Protein AF-A0A9D1C4A0-F1 (afdb_monomer_lite)

pLDDT: mean 80.09, std 16.47, range [33.66, 95.12]

Radius of gyration: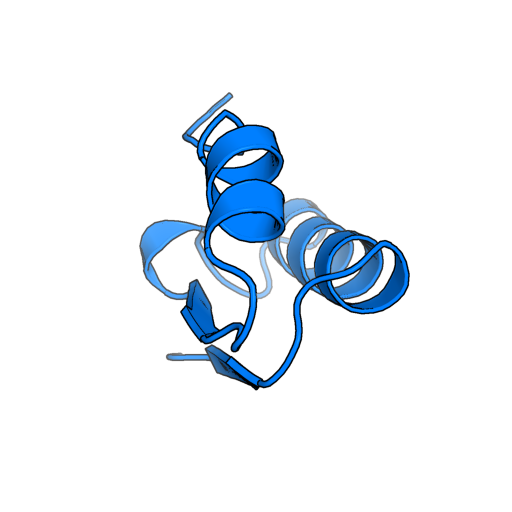 10.13 Å; chains: 1; bounding box: 25×17×24 Å

Sequence (49 aa):
MKIGFIGFGNMGQALGTGFILKNAVEAEQIYVYDKYQKDLKNNSEFSGV

Structure (mmCIF, N/CA/C/O backbone):
data_AF-A0A9D1C4A0-F1
#
_entry.id   AF-A0A9D1C4A0-F1
#
loop_
_atom_site.group_PDB
_atom_site.id
_atom_site.type_symbol
_atom_site.label_atom_id
_atom_site.label_alt_id
_atom_site.label_comp_id
_atom_site.label_asym_id
_atom_site.label_entity_id
_atom_site.label_seq_id
_atom_site.pdbx_PDB_ins_code
_atom_site.Cartn_x
_atom_site.Cartn_y
_atom_site.Cartn_z
_atom_site.occupancy
_atom_site.B_iso_or_equiv
_atom_site.auth_seq_id
_atom_site.auth_comp_id
_atom_site.auth_asym_id
_atom_site.auth_atom_id
_atom_site.pdbx_PDB_model_num
ATOM 1 N N . MET A 1 1 ? -14.298 -1.349 4.162 1.00 85.94 1 MET A N 1
ATOM 2 C CA . MET A 1 1 ? -14.471 -1.391 2.685 1.00 85.94 1 MET A CA 1
ATOM 3 C C . MET A 1 1 ? -13.140 -1.830 2.098 1.00 85.94 1 MET A C 1
ATOM 5 O O . MET A 1 1 ? -12.154 -1.372 2.634 1.00 85.94 1 MET A O 1
ATOM 9 N N . LYS A 1 2 ? -13.062 -2.715 1.093 1.00 90.19 2 LYS A N 1
ATOM 10 C CA . LYS A 1 2 ? -11.762 -3.160 0.541 1.00 90.19 2 LYS A CA 1
ATOM 11 C C . LYS A 1 2 ? -11.436 -2.398 -0.742 1.00 90.19 2 LYS A C 1
ATOM 13 O O . LYS A 1 2 ? -12.298 -2.331 -1.617 1.00 90.19 2 LYS A O 1
ATOM 18 N N . ILE A 1 3 ? -10.223 -1.856 -0.855 1.00 90.19 3 ILE A N 1
ATOM 19 C CA . ILE A 1 3 ? -9.768 -1.083 -2.022 1.00 90.19 3 ILE A CA 1
ATOM 20 C C . ILE A 1 3 ? -8.544 -1.764 -2.628 1.00 90.19 3 ILE A C 1
ATOM 22 O O . ILE A 1 3 ? -7.607 -2.108 -1.916 1.00 90.19 3 ILE A O 1
ATOM 26 N N . GLY A 1 4 ? -8.569 -1.967 -3.945 1.00 91.00 4 GLY A N 1
ATOM 27 C CA . GLY A 1 4 ? -7.462 -2.541 -4.704 1.00 91.00 4 GLY A CA 1
ATOM 28 C C . GLY A 1 4 ? -6.840 -1.518 -5.649 1.00 91.00 4 GLY A C 1
ATOM 29 O O . GLY A 1 4 ? -7.556 -0.916 -6.447 1.00 91.00 4 GLY A O 1
ATOM 30 N N . PHE A 1 5 ? -5.519 -1.362 -5.597 1.00 89.94 5 PHE A N 1
ATOM 31 C CA . PHE A 1 5 ? -4.741 -0.596 -6.569 1.00 89.94 5 PHE A CA 1
ATOM 32 C C . PHE A 1 5 ? -4.019 -1.537 -7.535 1.00 89.94 5 PHE A C 1
ATOM 34 O O . PHE A 1 5 ? -3.360 -2.488 -7.114 1.00 89.94 5 PHE A O 1
ATOM 41 N N . ILE A 1 6 ? -4.120 -1.249 -8.833 1.00 89.94 6 ILE A N 1
ATOM 42 C CA . ILE A 1 6 ? -3.325 -1.890 -9.884 1.00 89.94 6 ILE A CA 1
ATOM 43 C C . ILE A 1 6 ? -2.334 -0.835 -10.382 1.00 89.94 6 ILE A C 1
ATOM 45 O O . ILE A 1 6 ? -2.719 0.103 -11.077 1.00 89.94 6 ILE A O 1
ATOM 49 N N . GLY A 1 7 ? -1.071 -0.984 -9.987 1.00 81.44 7 GLY A N 1
ATOM 50 C CA . GLY A 1 7 ? -0.034 0.041 -10.067 1.00 81.44 7 GLY A CA 1
ATOM 51 C C . GLY A 1 7 ? -0.017 0.920 -8.814 1.00 81.44 7 GLY A C 1
ATOM 52 O O . GLY A 1 7 ? -1.027 1.534 -8.464 1.00 81.44 7 GLY A O 1
ATOM 53 N N . PHE A 1 8 ? 1.132 0.997 -8.135 1.00 87.81 8 PHE A N 1
ATOM 54 C CA . PHE A 1 8 ? 1.286 1.761 -6.881 1.00 87.81 8 PHE A CA 1
ATOM 55 C C . PHE A 1 8 ? 2.575 2.574 -6.850 1.00 87.81 8 PHE A C 1
ATOM 57 O O . PHE A 1 8 ? 3.311 2.631 -5.864 1.00 87.81 8 PHE A O 1
ATOM 64 N N . GLY A 1 9 ? 2.830 3.251 -7.967 1.00 83.50 9 GLY A N 1
ATOM 65 C CA . GLY A 1 9 ? 3.775 4.359 -8.003 1.00 83.50 9 GLY A CA 1
ATOM 66 C C . GLY A 1 9 ? 3.276 5.557 -7.187 1.00 83.50 9 GLY A C 1
ATOM 67 O O . GLY A 1 9 ? 2.273 5.487 -6.475 1.00 83.50 9 GLY A O 1
ATOM 68 N N . ASN A 1 10 ? 3.942 6.696 -7.349 1.00 88.56 10 ASN A N 1
ATOM 69 C CA . ASN A 1 10 ? 3.742 7.895 -6.523 1.00 88.56 10 ASN A CA 1
ATOM 70 C C . ASN A 1 10 ? 2.269 8.335 -6.377 1.00 88.56 10 ASN A C 1
ATOM 72 O O . ASN A 1 10 ? 1.847 8.747 -5.301 1.00 88.56 10 ASN A O 1
ATOM 76 N N . MET A 1 11 ? 1.469 8.226 -7.444 1.00 90.00 11 MET A N 1
ATOM 77 C CA . MET A 1 11 ? 0.047 8.594 -7.417 1.00 90.00 11 MET A CA 1
ATOM 78 C C . MET A 1 11 ? -0.812 7.606 -6.620 1.00 90.00 11 MET A C 1
ATOM 80 O O . MET A 1 11 ? -1.666 8.029 -5.847 1.00 90.00 11 MET A O 1
ATOM 84 N N . GLY A 1 12 ? -0.588 6.299 -6.795 1.00 89.81 12 GLY A N 1
ATOM 85 C CA . GLY A 1 12 ? -1.315 5.270 -6.046 1.00 89.81 12 GLY A CA 1
ATOM 86 C C . GLY A 1 12 ? -1.052 5.398 -4.548 1.00 89.81 12 GLY A C 1
ATOM 87 O O . GLY A 1 12 ? -1.993 5.383 -3.758 1.00 89.81 12 GLY A O 1
ATOM 88 N N . GLN A 1 13 ? 0.208 5.655 -4.187 1.00 88.38 13 GLN A N 1
ATOM 89 C CA . GLN A 1 13 ? 0.608 5.958 -2.816 1.00 88.38 13 GLN A CA 1
ATOM 90 C C . GLN A 1 13 ? -0.117 7.192 -2.281 1.00 88.38 13 GLN A C 1
ATOM 92 O O . GLN A 1 13 ? -0.815 7.079 -1.285 1.00 88.38 13 GLN A O 1
ATOM 97 N N . ALA A 1 14 ? -0.042 8.342 -2.963 1.00 91.44 14 ALA A N 1
ATOM 98 C CA . ALA A 1 14 ? -0.688 9.573 -2.496 1.00 91.44 14 ALA A CA 1
ATOM 99 C C . ALA A 1 14 ? -2.198 9.400 -2.244 1.00 91.44 14 ALA A C 1
ATOM 101 O O . ALA A 1 14 ? -2.728 9.924 -1.262 1.00 91.44 14 ALA A O 1
ATOM 102 N N . LEU A 1 15 ? -2.883 8.636 -3.101 1.00 92.06 15 LEU A N 1
ATOM 103 C CA . LEU A 1 15 ? -4.296 8.306 -2.920 1.00 92.06 15 LEU A CA 1
ATOM 104 C C . LEU A 1 15 ? -4.522 7.383 -1.717 1.00 92.06 15 LEU A C 1
ATOM 106 O O . LEU A 1 15 ? -5.362 7.694 -0.874 1.00 92.06 15 LEU A O 1
ATOM 110 N N . GLY A 1 16 ? -3.765 6.288 -1.607 1.00 91.12 16 GLY A N 1
ATOM 111 C CA . GLY A 1 16 ? -3.839 5.369 -0.467 1.00 91.12 16 GLY A CA 1
ATOM 112 C C . GLY A 1 16 ? -3.592 6.080 0.867 1.00 91.12 16 GLY A C 1
ATOM 113 O O . GLY A 1 16 ? -4.410 5.978 1.781 1.00 91.12 16 GLY A O 1
ATOM 114 N N . THR A 1 17 ? -2.534 6.891 0.935 1.00 89.75 17 THR A N 1
ATOM 115 C CA . THR A 1 17 ? -2.204 7.743 2.084 1.00 89.75 17 THR A CA 1
ATOM 116 C C . THR A 1 17 ? -3.343 8.696 2.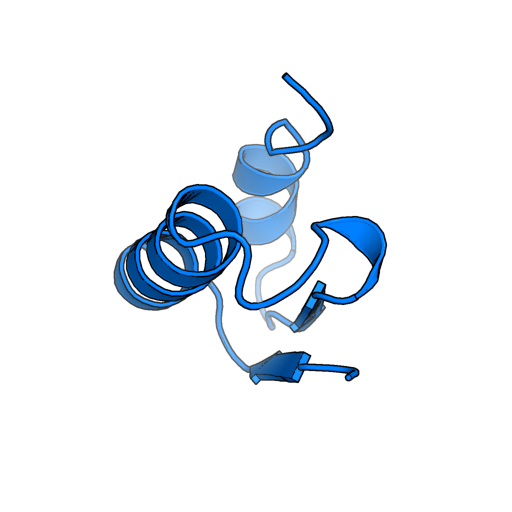417 1.00 89.75 17 THR A C 1
ATOM 118 O O . THR A 1 17 ? -3.742 8.808 3.573 1.00 89.75 17 THR A O 1
ATOM 121 N N . GLY A 1 18 ? -3.891 9.383 1.411 1.00 93.44 18 GLY A N 1
ATOM 122 C CA . GLY A 1 18 ? -4.993 10.320 1.604 1.00 93.44 18 GLY A CA 1
ATOM 123 C C . GLY A 1 18 ? -6.229 9.652 2.204 1.00 93.44 18 GLY A C 1
ATOM 124 O O . GLY A 1 18 ? -6.869 10.233 3.080 1.00 93.44 18 GLY A O 1
ATOM 125 N N . PHE A 1 19 ? -6.544 8.426 1.783 1.00 92.81 19 PHE A N 1
ATOM 126 C CA . PHE A 1 19 ? -7.671 7.683 2.337 1.00 92.81 19 PHE A CA 1
ATOM 127 C C . PHE A 1 19 ? -7.456 7.264 3.794 1.00 92.81 19 PHE A C 1
ATOM 129 O O . PHE A 1 19 ? -8.379 7.425 4.596 1.00 92.81 19 PHE A O 1
ATOM 136 N N . ILE A 1 20 ? -6.254 6.801 4.146 1.00 91.19 20 ILE A N 1
ATOM 137 C CA . ILE A 1 20 ? -5.906 6.44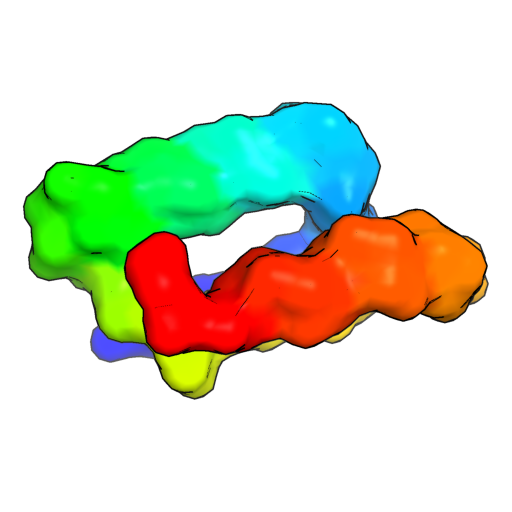5 5.531 1.00 91.19 20 ILE A CA 1
ATOM 138 C C . ILE A 1 20 ? -5.939 7.692 6.422 1.00 91.19 20 ILE A C 1
ATOM 140 O O . ILE A 1 20 ? -6.630 7.708 7.434 1.00 91.19 20 ILE A O 1
ATOM 144 N N . LEU A 1 21 ? -5.295 8.790 6.008 1.00 93.62 21 LEU A N 1
ATOM 145 C CA . LEU A 1 21 ? -5.258 10.045 6.777 1.00 93.62 21 LEU A CA 1
ATOM 146 C C . LEU A 1 21 ? -6.643 10.668 7.002 1.00 93.62 21 LEU A C 1
ATOM 148 O O . LEU A 1 21 ? -6.838 11.446 7.936 1.00 93.62 21 LEU A O 1
ATOM 152 N N . LYS A 1 22 ? -7.610 10.372 6.130 1.00 95.12 22 LYS A N 1
ATOM 153 C CA . LYS A 1 22 ? -9.004 10.805 6.281 1.00 95.12 22 LYS A CA 1
ATOM 154 C C . LYS A 1 22 ? -9.860 9.816 7.071 1.00 95.12 22 LYS A C 1
ATOM 156 O O . LYS A 1 22 ? -11.055 10.068 7.207 1.00 95.12 22 LYS A O 1
ATOM 161 N N . ASN A 1 23 ? -9.276 8.731 7.584 1.00 91.62 23 ASN A N 1
ATOM 162 C CA . ASN A 1 23 ? -9.974 7.606 8.209 1.00 91.62 23 ASN A CA 1
ATOM 163 C C . ASN A 1 23 ? -11.098 7.049 7.314 1.00 91.62 23 ASN A C 1
ATOM 165 O O . ASN A 1 23 ? -12.139 6.610 7.798 1.00 91.62 23 ASN A O 1
ATOM 169 N N . ALA A 1 24 ? -10.927 7.126 5.988 1.00 93.19 24 ALA A N 1
ATOM 170 C CA . ALA A 1 24 ? -11.912 6.630 5.029 1.00 93.19 24 ALA A CA 1
ATOM 171 C C . ALA A 1 24 ? -11.799 5.107 4.843 1.00 93.19 24 ALA A C 1
ATOM 173 O O . ALA A 1 24 ? -12.805 4.437 4.602 1.00 93.19 24 ALA A O 1
ATOM 174 N N . VAL A 1 25 ? -10.582 4.569 4.962 1.00 91.12 25 VAL A N 1
ATOM 175 C CA . VAL A 1 25 ? -10.278 3.133 5.024 1.00 91.12 25 VAL A CA 1
ATOM 176 C C . VAL A 1 25 ? -9.071 2.890 5.923 1.00 91.12 25 VAL A C 1
ATOM 178 O O . VAL A 1 25 ? -8.165 3.719 5.980 1.00 91.12 25 VAL A O 1
ATOM 181 N N . GLU A 1 26 ? -9.055 1.730 6.574 1.00 91.00 26 GLU A N 1
ATOM 182 C CA . GLU A 1 26 ? -7.895 1.246 7.328 1.00 91.00 26 GLU A CA 1
ATOM 183 C C . GLU A 1 26 ? -6.815 0.708 6.377 1.00 91.00 26 GLU A C 1
ATOM 185 O O . GLU A 1 26 ? -7.121 0.234 5.275 1.00 91.00 26 GLU A O 1
ATOM 190 N N . ALA A 1 27 ? -5.551 0.735 6.800 1.00 87.50 27 ALA A N 1
ATOM 191 C CA . ALA A 1 27 ? -4.424 0.307 5.970 1.00 87.50 27 ALA A CA 1
ATOM 192 C C . ALA A 1 27 ? -4.539 -1.165 5.529 1.00 87.50 27 ALA A C 1
ATOM 194 O O . ALA A 1 27 ? -4.281 -1.489 4.369 1.00 87.50 27 ALA A O 1
ATOM 195 N N . GLU A 1 28 ? -5.028 -2.051 6.400 1.00 89.25 28 GLU A N 1
ATOM 196 C CA . GLU A 1 28 ? -5.214 -3.485 6.120 1.00 89.25 28 GLU A CA 1
ATOM 197 C C . GLU A 1 28 ? -6.313 -3.749 5.081 1.00 89.25 28 GLU A C 1
ATOM 199 O O . GLU A 1 28 ? -6.478 -4.870 4.588 1.00 89.25 28 GLU A O 1
ATOM 204 N N . GLN A 1 29 ? -7.103 -2.724 4.764 1.00 90.06 29 GLN A N 1
ATOM 205 C CA . GLN A 1 29 ? -8.153 -2.786 3.761 1.00 90.06 29 GLN A CA 1
ATOM 206 C C . GLN A 1 29 ? -7.678 -2.347 2.370 1.00 90.06 29 GLN A C 1
ATOM 208 O O . GLN A 1 29 ? -8.457 -2.448 1.411 1.00 90.06 29 GLN A O 1
ATOM 213 N N . ILE A 1 30 ? -6.429 -1.888 2.251 1.00 90.38 30 ILE A N 1
ATOM 214 C CA . ILE A 1 30 ? -5.795 -1.517 0.990 1.00 90.38 30 ILE A CA 1
ATOM 215 C C . ILE A 1 30 ? -4.952 -2.686 0.482 1.00 90.38 30 ILE A C 1
ATOM 217 O O . ILE A 1 30 ? -4.045 -3.180 1.143 1.00 90.38 30 ILE A O 1
ATOM 221 N N . TYR A 1 31 ? -5.243 -3.104 -0.743 1.00 89.88 31 TYR A N 1
ATOM 222 C CA . TYR A 1 31 ? -4.521 -4.149 -1.449 1.00 89.88 31 TYR A CA 1
ATOM 223 C C . TYR A 1 31 ? -3.870 -3.558 -2.682 1.00 89.88 31 TYR A C 1
ATOM 225 O O . TYR A 1 31 ? -4.444 -2.710 -3.366 1.00 89.88 31 TYR A O 1
ATOM 233 N N . VAL A 1 32 ? -2.669 -4.027 -2.984 1.00 89.06 32 VAL A N 1
ATOM 234 C CA . VAL A 1 32 ? -1.868 -3.458 -4.054 1.00 89.06 32 VAL A CA 1
ATOM 235 C C . VAL A 1 32 ? -1.287 -4.565 -4.915 1.00 89.06 32 VAL A C 1
ATOM 237 O O . VAL A 1 32 ? -0.702 -5.522 -4.412 1.00 89.06 32 VAL A O 1
ATOM 240 N N . TYR A 1 33 ? -1.419 -4.401 -6.225 1.00 86.75 33 TYR A N 1
ATOM 241 C CA . TYR A 1 33 ? -0.739 -5.209 -7.222 1.00 86.75 33 TYR A CA 1
ATOM 242 C C . TYR A 1 33 ? 0.103 -4.304 -8.118 1.00 86.75 33 TYR A C 1
ATOM 244 O O . TYR A 1 33 ? -0.413 -3.350 -8.692 1.00 86.75 33 TYR A O 1
ATOM 252 N N . ASP A 1 34 ? 1.383 -4.627 -8.289 1.00 85.00 34 ASP A N 1
ATOM 253 C CA . ASP A 1 34 ? 2.243 -3.992 -9.285 1.00 85.00 34 ASP A CA 1
ATOM 254 C C . ASP A 1 34 ? 3.038 -5.066 -10.034 1.00 85.00 34 ASP A C 1
ATOM 256 O O . ASP A 1 34 ? 3.463 -6.070 -9.453 1.00 85.00 34 ASP A O 1
ATOM 260 N N . LYS A 1 35 ? 3.245 -4.853 -11.336 1.00 82.12 35 LYS A N 1
ATOM 261 C CA . LYS A 1 35 ? 4.055 -5.740 -12.180 1.00 82.12 35 LYS A CA 1
ATOM 262 C C . LYS A 1 35 ? 5.505 -5.761 -11.695 1.00 82.12 35 LYS A C 1
ATOM 264 O O . LYS A 1 35 ? 6.174 -6.792 -11.786 1.00 82.12 35 LYS A O 1
ATOM 269 N N . TYR A 1 36 ? 5.995 -4.630 -11.192 1.00 78.25 36 TYR A N 1
ATOM 270 C CA . TYR A 1 36 ? 7.360 -4.491 -10.706 1.00 78.25 36 TYR A CA 1
ATOM 271 C C . TYR A 1 36 ? 7.379 -4.570 -9.178 1.00 78.25 36 TYR A C 1
ATOM 273 O O . TYR A 1 36 ? 7.278 -3.570 -8.478 1.00 78.25 36 TYR A O 1
ATOM 281 N N . GLN A 1 37 ? 7.577 -5.776 -8.636 1.00 68.62 37 GLN A N 1
ATOM 282 C CA . GLN A 1 37 ? 7.570 -6.005 -7.180 1.00 68.62 37 GLN A CA 1
ATOM 283 C C . GLN A 1 37 ? 8.606 -5.181 -6.391 1.00 68.62 37 GLN A C 1
ATOM 285 O O . GLN A 1 37 ? 8.464 -5.013 -5.182 1.00 68.62 37 GLN A O 1
ATOM 290 N N . LYS A 1 38 ? 9.645 -4.649 -7.050 1.00 67.38 38 LYS A N 1
ATOM 291 C CA . LYS A 1 38 ? 10.601 -3.716 -6.428 1.00 67.38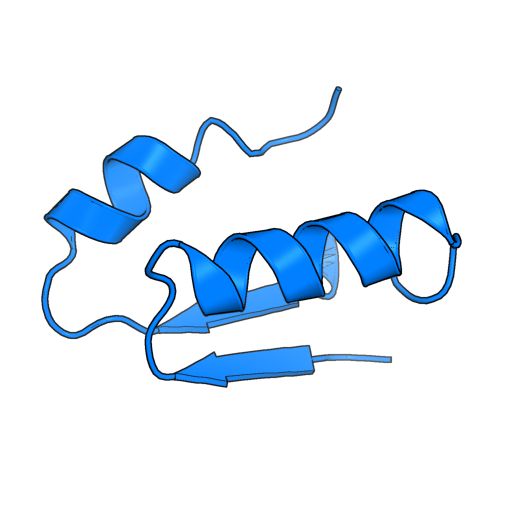 38 LYS A CA 1
ATOM 292 C C . LYS A 1 38 ? 9.908 -2.453 -5.898 1.00 67.38 38 LYS A C 1
ATOM 294 O O . LYS A 1 38 ? 10.284 -1.958 -4.843 1.00 67.38 38 LYS A O 1
ATOM 299 N N . ASP A 1 39 ? 8.875 -1.988 -6.599 1.00 65.81 39 ASP A N 1
ATOM 300 C CA . ASP A 1 39 ? 8.153 -0.769 -6.251 1.00 65.81 39 ASP A CA 1
ATOM 301 C C . ASP A 1 39 ? 7.240 -1.038 -5.046 1.00 65.81 39 ASP A C 1
ATOM 303 O O . ASP A 1 39 ? 7.037 -0.165 -4.213 1.00 65.81 39 ASP A O 1
ATOM 307 N N . LEU A 1 40 ? 6.799 -2.289 -4.863 1.00 65.25 40 LEU A N 1
ATOM 308 C CA . LEU A 1 40 ? 6.076 -2.729 -3.667 1.00 65.25 40 LEU A CA 1
ATOM 309 C C . LEU A 1 40 ? 6.978 -2.837 -2.434 1.00 65.25 40 LEU A C 1
ATOM 311 O O . LEU A 1 40 ? 6.521 -2.519 -1.346 1.00 65.25 40 LEU A O 1
ATOM 315 N N . LYS A 1 41 ? 8.247 -3.249 -2.572 1.00 58.25 41 LYS A N 1
ATOM 316 C CA . LYS A 1 41 ? 9.179 -3.367 -1.430 1.00 58.25 41 LYS A CA 1
ATOM 317 C C . LYS A 1 41 ? 9.523 -2.021 -0.794 1.00 58.25 41 LYS A C 1
ATOM 319 O O . LYS A 1 41 ? 9.574 -1.929 0.427 1.00 58.25 41 LYS A O 1
ATOM 324 N N . ASN A 1 42 ? 9.685 -0.976 -1.602 1.00 57.34 42 ASN A N 1
ATOM 325 C CA . ASN A 1 42 ? 9.862 0.386 -1.084 1.00 57.34 42 ASN A CA 1
ATOM 326 C C . ASN A 1 42 ? 8.603 0.889 -0.355 1.00 57.34 42 ASN A C 1
ATOM 328 O O . ASN A 1 42 ? 8.695 1.735 0.523 1.00 57.34 42 ASN A O 1
ATOM 332 N N . ASN A 1 43 ? 7.438 0.328 -0.690 1.00 57.34 43 ASN A N 1
ATOM 333 C CA . ASN A 1 43 ? 6.150 0.687 -0.104 1.00 57.34 43 ASN A CA 1
ATOM 334 C C . ASN A 1 43 ? 5.679 -0.297 0.975 1.00 57.34 43 ASN A C 1
ATOM 336 O O . ASN A 1 43 ? 4.673 -0.044 1.618 1.00 57.34 43 ASN A O 1
ATOM 340 N N . SER A 1 44 ? 6.361 -1.421 1.214 1.00 53.06 44 SER A N 1
ATOM 341 C CA . SER A 1 44 ? 6.022 -2.318 2.330 1.00 53.06 44 SER A CA 1
ATOM 342 C C . SER A 1 44 ? 6.416 -1.733 3.690 1.00 53.06 44 SER A C 1
ATOM 344 O O . SER A 1 44 ? 5.938 -2.204 4.717 1.00 53.06 44 SER A O 1
ATOM 346 N N . GLU A 1 45 ? 7.212 -0.659 3.702 1.00 52.59 45 GLU A N 1
ATO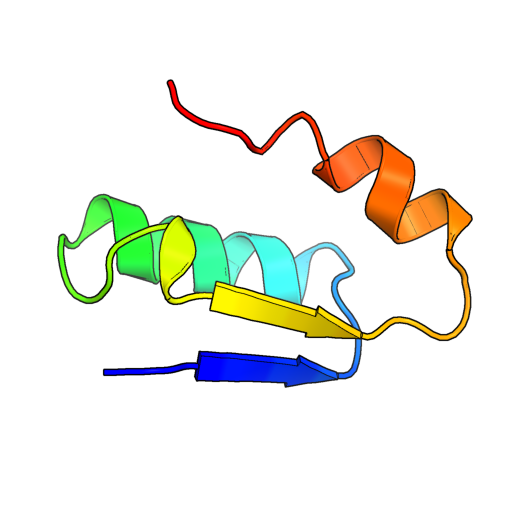M 347 C CA . GLU A 1 45 ? 7.408 0.209 4.872 1.00 52.59 45 GLU A CA 1
ATOM 348 C C . GLU A 1 45 ? 6.198 1.117 5.150 1.00 52.59 45 GLU A C 1
ATOM 350 O O . GLU A 1 45 ? 6.131 1.740 6.202 1.00 52.59 45 GLU A O 1
ATOM 355 N N . PHE A 1 46 ? 5.176 1.115 4.284 1.00 52.34 46 PHE A N 1
ATOM 356 C CA . PHE A 1 46 ? 3.870 1.747 4.522 1.00 52.34 46 PHE A CA 1
ATOM 357 C C . PHE A 1 46 ? 3.013 0.971 5.548 1.00 52.34 46 PHE A C 1
ATOM 359 O O . PHE A 1 46 ? 1.786 1.059 5.575 1.00 52.34 46 PHE A O 1
ATOM 366 N N . SER A 1 47 ? 3.676 0.175 6.387 1.00 39.69 47 SER A N 1
ATOM 367 C CA . SER A 1 47 ? 3.088 -0.672 7.412 1.00 39.69 47 SER A CA 1
ATOM 368 C C . SER A 1 47 ? 3.127 0.053 8.7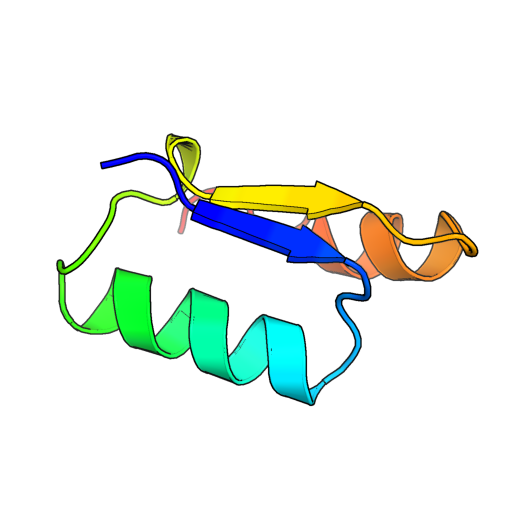56 1.00 39.69 47 SER A C 1
ATOM 370 O O . SER A 1 47 ? 4.083 -0.082 9.514 1.00 39.69 47 SER A O 1
ATOM 372 N N . GLY A 1 48 ? 2.056 0.787 9.054 1.00 40.66 48 GLY A N 1
ATOM 373 C CA . GLY A 1 48 ? 1.563 0.931 10.426 1.00 40.66 48 GLY A CA 1
ATOM 374 C C . GLY A 1 48 ? 2.337 1.839 11.385 1.00 40.66 48 GLY A C 1
ATOM 375 O O . GLY A 1 48 ? 2.559 1.434 12.527 1.00 40.66 48 GLY A O 1
ATOM 376 N N . VAL A 1 49 ? 2.658 3.069 10.970 1.00 33.66 49 VAL A N 1
ATOM 377 C CA . VAL A 1 49 ? 2.766 4.224 11.887 1.00 33.66 49 VAL A CA 1
ATOM 378 C C . VAL A 1 49 ? 1.971 5.391 11.323 1.00 33.66 49 VAL A C 1
ATOM 380 O O . VAL A 1 49 ? 2.117 5.657 10.109 1.00 33.66 49 VAL A O 1
#

Secondary structure (DSSP, 8-state):
--EEEE--SHHHHHHHHHHHHTTSS-GGGEEEE-S-HHHHHHHTT-S--

Foldseek 3Di:
DAEEEEDCPPVVVVVLVVCVVVVVDPNVRYHYDYPDCVRVVVCVVVPDD